Protein AF-A0A3A9EXM0-F1 (afdb_monomer_lite)

Sequence (84 aa):
MKQLLEKLKEAERKADAADREYENDPENEEKEKAFDLAYSEEYKAFEELARAIVKATAGKIDTQTAAAMIRGRRQQLETILGMM

Secondary structure (DSSP, 8-state):
-HHHHHHHHHHHHHHHHHHHHHHTSTT-HHHHHHHHHHHHHHHHHHHHHHHHHHHHTTTSS-HHHHHHHHHH-HHHHHHHTT--

Radius of gyration: 14.76 Å; chains: 1; bounding box: 37×19×40 Å

Foldseek 3Di:
DVVLLVQLVVLVVQLVVLVVVCVVPVPDPVSVVSNVVSVVSNVVSLQVQLVVVCVVVVNPQPSVNSSCCVPPVVVVVCVVVVVD

pLDDT: mean 95.54, std 4.55, range [65.06, 98.44]

Structure (mmCIF, N/CA/C/O backbone):
data_AF-A0A3A9EXM0-F1
#
_entry.id   AF-A0A3A9EXM0-F1
#
loop_
_atom_site.group_PDB
_atom_site.id
_atom_site.type_symbol
_atom_site.label_atom_id
_atom_site.label_alt_id
_atom_site.label_comp_id
_atom_site.label_asym_id
_atom_site.label_entity_id
_atom_site.label_seq_id
_atom_site.pdbx_PDB_ins_code
_atom_site.Cartn_x
_atom_site.Cartn_y
_atom_site.Cartn_z
_atom_site.occupancy
_atom_site.B_iso_or_equiv
_atom_site.auth_seq_id
_atom_site.auth_comp_id
_atom_site.auth_asym_id
_atom_site.auth_atom_id
_atom_site.pdbx_PDB_model_num
ATOM 1 N N . MET A 1 1 ? -9.900 8.237 5.324 1.00 91.44 1 MET A N 1
ATOM 2 C CA . MET A 1 1 ? -9.713 6.783 5.114 1.00 91.44 1 MET A CA 1
ATOM 3 C C . MET A 1 1 ? -10.185 6.337 3.733 1.00 91.44 1 MET A C 1
ATOM 5 O O . MET A 1 1 ? -9.357 5.787 3.032 1.00 91.44 1 MET A O 1
ATOM 9 N N . LYS A 1 2 ? -11.415 6.657 3.281 1.00 93.56 2 LYS A N 1
ATOM 10 C CA . LYS A 1 2 ? -11.842 6.393 1.883 1.00 93.56 2 LYS A CA 1
ATOM 11 C C . LYS A 1 2 ? -10.853 6.928 0.834 1.00 93.56 2 LYS A C 1
ATOM 13 O O . LYS A 1 2 ? -10.347 6.173 0.023 1.00 93.56 2 LYS A O 1
ATOM 18 N N . GLN A 1 3 ? -10.500 8.213 0.931 1.00 95.38 3 GLN A N 1
ATOM 19 C CA . GLN A 1 3 ? -9.514 8.847 0.041 1.00 95.38 3 GLN A CA 1
ATOM 20 C C . GLN A 1 3 ? -8.121 8.204 0.114 1.00 95.38 3 GLN A C 1
ATOM 22 O O . GLN A 1 3 ? -7.429 8.147 -0.890 1.00 95.38 3 GLN A O 1
ATOM 27 N N . LEU A 1 4 ? -7.717 7.701 1.286 1.00 96.44 4 LEU A N 1
ATOM 28 C CA . LEU A 1 4 ? -6.433 7.009 1.448 1.00 96.44 4 LEU A CA 1
ATOM 29 C C . LEU A 1 4 ? -6.453 5.640 0.767 1.00 96.44 4 LEU A C 1
ATOM 31 O O . LEU A 1 4 ? -5.462 5.237 0.174 1.00 96.44 4 LEU A O 1
ATOM 35 N N . LEU A 1 5 ? -7.591 4.947 0.828 1.00 95.50 5 LEU A N 1
ATOM 36 C CA . LEU A 1 5 ? -7.779 3.689 0.124 1.00 95.50 5 LEU A CA 1
ATOM 37 C C . LEU A 1 5 ? -7.795 3.896 -1.396 1.00 95.50 5 LEU A C 1
ATOM 39 O O . LEU A 1 5 ? -7.152 3.137 -2.106 1.00 95.50 5 LEU A O 1
ATOM 43 N N . GLU A 1 6 ? -8.448 4.949 -1.891 1.00 95.62 6 GLU A N 1
ATOM 44 C CA . GLU A 1 6 ? -8.394 5.305 -3.317 1.00 95.62 6 GLU A CA 1
ATOM 45 C C . GLU A 1 6 ? -6.985 5.711 -3.770 1.00 95.62 6 GLU A C 1
ATOM 47 O O . GLU A 1 6 ? -6.528 5.259 -4.816 1.00 95.62 6 GLU A O 1
ATOM 52 N N . LYS A 1 7 ? -6.256 6.485 -2.956 1.00 96.94 7 LYS A N 1
ATOM 53 C CA . LYS A 1 7 ? -4.850 6.826 -3.218 1.00 96.94 7 LYS A CA 1
ATOM 54 C C . LYS A 1 7 ? -3.975 5.575 -3.313 1.00 96.94 7 LYS A C 1
ATOM 56 O O . LYS A 1 7 ? -3.148 5.484 -4.211 1.00 96.94 7 LYS A O 1
ATOM 61 N N . LEU A 1 8 ? -4.173 4.612 -2.412 1.00 97.56 8 LEU A N 1
ATOM 62 C CA . LEU A 1 8 ? -3.456 3.341 -2.456 1.00 97.56 8 LEU A CA 1
ATOM 63 C C . LEU A 1 8 ? -3.790 2.550 -3.727 1.00 97.56 8 LEU A C 1
ATOM 65 O O . LEU A 1 8 ? -2.869 2.131 -4.409 1.00 97.56 8 LEU A O 1
ATOM 69 N N . LYS A 1 9 ? -5.067 2.440 -4.117 1.00 96.12 9 LYS A N 1
ATOM 70 C CA . LYS A 1 9 ? -5.451 1.789 -5.385 1.00 96.12 9 LYS A CA 1
ATOM 71 C C . LYS A 1 9 ? -4.816 2.449 -6.605 1.00 96.12 9 LYS A C 1
ATOM 73 O O . LYS A 1 9 ? -4.464 1.781 -7.570 1.00 96.12 9 LYS A O 1
ATOM 78 N N . GLU A 1 10 ? -4.735 3.777 -6.616 1.00 97.56 10 GLU A N 1
ATOM 79 C CA . GLU A 1 10 ? -4.084 4.494 -7.708 1.00 97.56 10 GLU A CA 1
ATOM 80 C C . GLU A 1 10 ? -2.579 4.218 -7.746 1.00 97.56 10 GLU A C 1
ATOM 82 O O . GLU A 1 10 ? -2.044 4.007 -8.831 1.00 97.56 10 GLU A O 1
ATOM 87 N N . ALA A 1 11 ? -1.920 4.188 -6.587 1.00 98.12 11 ALA A N 1
ATOM 88 C CA . ALA A 1 11 ? -0.500 3.875 -6.489 1.00 98.12 11 ALA A CA 1
ATOM 89 C C . ALA A 1 11 ? -0.199 2.423 -6.901 1.00 98.12 11 ALA A C 1
ATOM 91 O O . ALA A 1 11 ? 0.689 2.222 -7.720 1.00 98.12 11 ALA A O 1
ATOM 92 N N . GLU A 1 12 ? -1.002 1.452 -6.448 1.00 97.88 12 GLU A N 1
ATOM 93 C CA . GLU A 1 12 ? -0.924 0.039 -6.862 1.00 97.88 12 GLU A CA 1
ATOM 94 C C . GLU A 1 12 ? -1.018 -0.080 -8.392 1.00 97.88 12 GLU A C 1
ATOM 96 O O . GLU A 1 12 ? -0.155 -0.670 -9.030 1.00 97.88 12 GLU A O 1
ATOM 101 N N . ARG A 1 13 ? -1.988 0.596 -9.029 1.00 98.25 13 ARG A N 1
ATOM 102 C CA . ARG A 1 13 ? -2.102 0.600 -10.501 1.00 98.25 13 ARG A CA 1
ATOM 103 C C . ARG A 1 13 ? -0.883 1.192 -11.214 1.00 98.25 13 ARG A C 1
ATOM 105 O O . ARG A 1 13 ? -0.584 0.772 -12.329 1.00 98.25 13 ARG A O 1
ATOM 112 N N . LYS A 1 14 ? -0.233 2.205 -10.633 1.00 98.25 14 LYS A N 1
ATOM 113 C CA . LYS A 1 14 ? 0.972 2.822 -11.213 1.00 98.25 14 LYS A CA 1
ATOM 114 C C . LYS A 1 14 ? 2.183 1.909 -11.064 1.00 98.25 14 LYS A C 1
ATOM 116 O O . LYS A 1 14 ? 2.923 1.764 -12.031 1.00 98.25 14 LYS A O 1
ATOM 121 N N . ALA A 1 15 ? 2.352 1.296 -9.894 1.00 98.31 15 ALA A N 1
ATOM 122 C CA . ALA A 1 15 ? 3.407 0.325 -9.639 1.00 98.31 15 ALA A CA 1
ATOM 123 C C . ALA A 1 15 ? 3.260 -0.891 -10.560 1.00 98.31 15 ALA A C 1
ATOM 125 O O . ALA A 1 15 ? 4.198 -1.185 -11.288 1.00 98.31 15 ALA A O 1
ATOM 126 N N . ASP A 1 16 ? 2.063 -1.480 -10.661 1.00 98.38 16 ASP A N 1
ATOM 127 C CA . ASP A 1 16 ? 1.775 -2.602 -11.569 1.00 98.38 16 ASP A CA 1
ATOM 128 C C . ASP A 1 16 ? 2.079 -2.270 -13.039 1.00 98.38 16 ASP A C 1
ATOM 130 O O . ASP A 1 16 ? 2.505 -3.128 -13.810 1.00 98.38 16 ASP A O 1
ATOM 134 N N . ALA A 1 17 ? 1.804 -1.035 -13.470 1.00 98.31 17 ALA A N 1
ATOM 135 C CA . ALA A 1 17 ? 2.094 -0.606 -14.833 1.00 98.31 17 ALA A CA 1
ATOM 136 C C . ALA A 1 17 ? 3.603 -0.450 -15.067 1.00 98.31 17 ALA A C 1
ATOM 138 O O . ALA A 1 17 ? 4.103 -0.900 -16.094 1.00 98.31 17 ALA A O 1
ATOM 139 N N . ALA A 1 18 ? 4.322 0.160 -14.121 1.00 98.00 18 ALA A N 1
ATOM 140 C CA . ALA A 1 18 ? 5.772 0.315 -14.198 1.00 98.00 18 ALA A CA 1
ATOM 141 C C . ALA A 1 18 ? 6.504 -1.035 -14.116 1.00 98.00 18 ALA A C 1
ATOM 143 O O . ALA A 1 18 ? 7.462 -1.242 -14.856 1.00 98.00 18 ALA A O 1
ATOM 144 N N . ASP A 1 19 ? 6.005 -1.959 -13.292 1.00 98.25 19 ASP A N 1
ATOM 145 C CA . ASP A 1 19 ? 6.518 -3.325 -13.169 1.0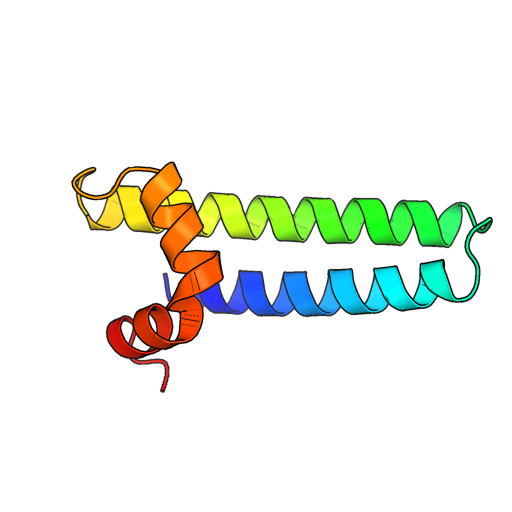0 98.25 19 ASP A CA 1
ATOM 146 C C . ASP A 1 19 ? 6.440 -4.046 -14.514 1.00 98.25 19 ASP A C 1
ATOM 148 O O . ASP A 1 19 ? 7.451 -4.480 -15.047 1.00 98.25 19 ASP A O 1
ATOM 152 N N . ARG A 1 20 ? 5.272 -4.034 -15.171 1.00 98.19 20 ARG A N 1
ATOM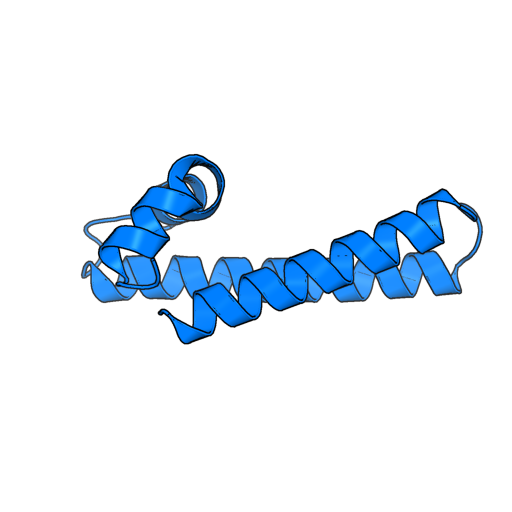 153 C CA . ARG A 1 20 ? 5.112 -4.631 -16.510 1.00 98.19 20 ARG A CA 1
ATOM 154 C C . ARG A 1 20 ? 6.030 -4.010 -17.558 1.00 98.19 20 ARG A C 1
ATOM 156 O O . ARG A 1 20 ? 6.506 -4.707 -18.451 1.00 98.19 20 ARG A O 1
ATOM 163 N N . GLU A 1 21 ? 6.247 -2.697 -17.512 1.00 97.81 21 GLU A N 1
ATOM 164 C CA . GLU A 1 21 ? 7.176 -2.038 -18.437 1.00 97.81 21 GLU A CA 1
ATOM 165 C C . GLU A 1 21 ? 8.614 -2.523 -18.228 1.00 97.81 21 GLU A C 1
ATOM 167 O O . GLU A 1 21 ? 9.320 -2.737 -19.219 1.00 97.81 21 GLU A O 1
ATOM 172 N N . TYR A 1 22 ? 9.019 -2.722 -16.970 1.00 97.06 22 TYR A N 1
ATOM 173 C CA . TYR A 1 22 ? 10.321 -3.260 -16.589 1.00 97.06 22 TYR A CA 1
ATOM 174 C C . TYR A 1 22 ? 10.447 -4.765 -16.877 1.00 97.06 22 TYR A C 1
ATOM 176 O O . TYR A 1 22 ? 11.438 -5.176 -17.465 1.00 97.06 22 TYR A O 1
ATOM 184 N N . GLU A 1 23 ? 9.430 -5.586 -16.605 1.00 97.06 23 GLU A N 1
ATOM 185 C CA . GLU A 1 23 ? 9.400 -7.016 -16.958 1.00 97.06 23 GLU A CA 1
ATOM 186 C C . GLU A 1 23 ? 9.602 -7.248 -18.466 1.00 97.06 23 GLU A C 1
ATOM 188 O O . GLU A 1 23 ? 10.234 -8.223 -18.875 1.00 97.06 23 GLU A O 1
ATOM 193 N N . ASN A 1 24 ? 9.091 -6.339 -19.303 1.00 97.25 24 ASN A N 1
ATOM 194 C CA . ASN A 1 24 ? 9.280 -6.383 -20.755 1.00 97.25 24 ASN A CA 1
ATOM 195 C C . ASN A 1 24 ? 10.688 -5.949 -21.208 1.00 97.25 24 ASN A C 1
ATOM 197 O O . ASN A 1 24 ? 11.038 -6.163 -22.369 1.00 97.25 24 ASN A O 1
ATOM 201 N N . ASP A 1 25 ? 11.472 -5.309 -20.336 1.00 96.69 25 ASP A N 1
ATOM 202 C CA . ASP A 1 25 ? 12.815 -4.790 -20.621 1.00 96.69 25 ASP A CA 1
ATOM 203 C C . ASP A 1 25 ? 13.682 -4.735 -19.334 1.00 96.69 25 ASP A C 1
ATOM 205 O O . ASP A 1 25 ? 13.979 -3.651 -18.818 1.00 96.69 25 ASP A O 1
ATOM 209 N N . PRO A 1 26 ? 14.056 -5.905 -18.776 1.00 89.31 26 PRO A N 1
ATOM 210 C CA . PRO A 1 26 ? 14.544 -6.049 -17.395 1.00 89.31 26 PRO A CA 1
ATOM 211 C C . PRO A 1 26 ? 15.969 -5.527 -17.137 1.00 89.31 26 PRO A C 1
ATOM 213 O O . PRO A 1 26 ? 16.444 -5.557 -16.004 1.00 89.31 26 PRO A O 1
ATOM 216 N N . GLU A 1 27 ? 16.663 -5.026 -18.158 1.00 95.56 27 GLU A N 1
ATOM 217 C CA . GLU A 1 27 ? 17.991 -4.398 -18.028 1.00 95.56 27 GLU A CA 1
ATOM 218 C C . GLU A 1 27 ? 17.944 -2.880 -18.269 1.00 95.56 27 GLU A C 1
ATOM 220 O O . GLU A 1 27 ? 18.971 -2.199 -18.281 1.00 95.56 27 GLU A O 1
ATOM 225 N N . ASN A 1 28 ? 16.748 -2.324 -18.461 1.00 97.94 28 ASN A N 1
ATOM 226 C CA . ASN A 1 28 ? 16.570 -0.903 -18.683 1.00 97.94 28 ASN A CA 1
ATOM 227 C C . ASN A 1 28 ? 16.535 -0.141 -17.355 1.00 97.94 28 ASN A C 1
ATOM 229 O O . ASN A 1 28 ? 15.515 -0.103 -16.665 1.00 97.94 28 ASN A O 1
ATOM 233 N N . GLU A 1 29 ? 17.644 0.528 -17.036 1.00 97.69 29 GLU A N 1
ATOM 234 C CA . GLU A 1 29 ? 17.789 1.299 -15.797 1.00 97.69 29 GLU A CA 1
ATOM 235 C C . GLU A 1 29 ? 16.723 2.391 -15.609 1.00 97.69 29 GLU A C 1
ATOM 237 O O . GLU A 1 29 ? 16.412 2.758 -14.476 1.00 97.69 29 GLU A O 1
ATOM 242 N N . GLU A 1 30 ? 16.196 2.988 -16.684 1.00 98.00 30 GLU A N 1
ATOM 243 C CA . GLU A 1 30 ? 15.159 4.020 -16.559 1.00 98.00 30 GLU A CA 1
ATOM 244 C C . GLU A 1 30 ? 13.831 3.407 -16.113 1.00 98.00 30 GLU A C 1
ATOM 246 O O . GLU A 1 30 ? 13.133 3.985 -15.278 1.00 98.00 30 GLU A O 1
ATOM 251 N N . LYS A 1 31 ? 13.509 2.218 -16.630 1.00 97.56 31 LYS A N 1
ATOM 252 C CA . LYS A 1 31 ? 12.314 1.461 -16.250 1.00 97.56 31 LYS A CA 1
ATOM 253 C C . LYS A 1 31 ? 12.430 0.882 -14.845 1.00 97.56 31 LYS A C 1
ATOM 255 O O . LYS A 1 31 ? 11.469 0.986 -14.089 1.00 97.56 31 LYS A O 1
ATOM 260 N N . GLU A 1 32 ? 13.605 0.383 -14.469 1.00 98.06 32 GLU A N 1
ATOM 261 C CA . GLU A 1 32 ? 13.898 -0.038 -13.093 1.00 98.06 32 GLU A CA 1
ATOM 262 C C . GLU A 1 32 ? 13.684 1.128 -12.112 1.00 98.06 32 GLU A C 1
ATOM 264 O O . GLU A 1 32 ? 12.898 1.022 -11.174 1.00 98.06 32 GLU A O 1
ATOM 269 N N . LYS A 1 33 ? 14.278 2.302 -12.387 1.00 98.12 33 LYS A N 1
ATOM 270 C CA . LYS A 1 33 ? 14.096 3.513 -11.560 1.00 98.12 33 LYS A CA 1
ATOM 271 C C . LYS A 1 33 ? 12.635 3.965 -11.496 1.00 98.12 33 LYS A C 1
ATOM 273 O O . LYS A 1 33 ? 12.188 4.448 -10.452 1.00 98.12 33 LYS A O 1
ATOM 278 N N . ALA A 1 34 ? 11.895 3.853 -12.600 1.00 98.00 34 ALA A N 1
ATOM 279 C CA . ALA A 1 34 ? 10.476 4.190 -12.637 1.00 98.00 34 ALA A CA 1
ATOM 280 C C . ALA A 1 34 ? 9.642 3.235 -11.770 1.00 98.00 34 ALA A C 1
ATOM 282 O O . ALA A 1 34 ? 8.775 3.697 -11.023 1.00 98.00 34 ALA A O 1
ATOM 283 N N . PHE A 1 35 ? 9.928 1.932 -11.830 1.00 98.12 35 PHE A N 1
ATOM 284 C CA . PHE A 1 35 ? 9.288 0.929 -10.987 1.00 98.12 35 PHE A CA 1
ATOM 285 C C . PHE A 1 35 ? 9.613 1.141 -9.505 1.00 98.12 35 PHE A C 1
ATOM 287 O O . PHE A 1 35 ? 8.690 1.266 -8.701 1.00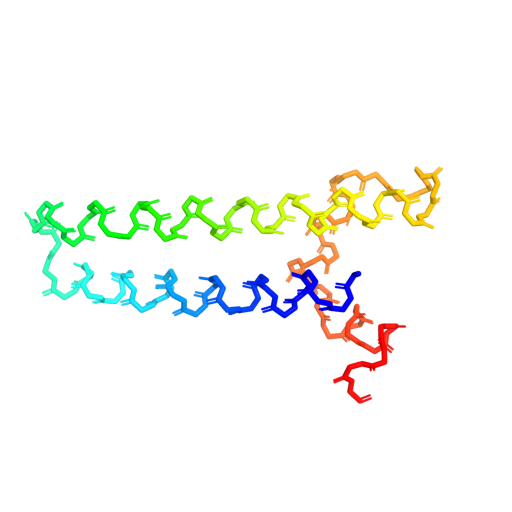 98.12 35 PHE A O 1
ATOM 294 N N . ASP A 1 36 ? 10.889 1.307 -9.149 1.00 98.12 36 ASP A N 1
ATOM 295 C CA . ASP A 1 36 ? 11.326 1.570 -7.773 1.00 98.12 36 ASP A CA 1
ATOM 296 C C . ASP A 1 36 ? 10.620 2.785 -7.159 1.00 98.12 36 ASP A C 1
ATOM 298 O O . ASP A 1 36 ? 10.166 2.759 -6.007 1.00 98.12 36 ASP A O 1
ATOM 302 N N . LEU A 1 37 ? 10.498 3.870 -7.933 1.00 98.31 37 LEU A N 1
ATOM 303 C CA . LEU A 1 37 ? 9.793 5.069 -7.496 1.00 98.31 37 LEU A CA 1
ATOM 304 C C . LEU A 1 37 ? 8.303 4.785 -7.268 1.00 98.31 37 LEU A C 1
ATOM 306 O O . LEU A 1 37 ? 7.771 5.149 -6.215 1.00 98.31 37 LEU A O 1
ATOM 310 N N . ALA A 1 38 ? 7.642 4.125 -8.221 1.00 98.44 38 ALA A N 1
ATOM 311 C CA . ALA A 1 38 ? 6.221 3.804 -8.129 1.00 98.44 38 ALA A CA 1
ATOM 312 C C . ALA A 1 38 ? 5.921 2.871 -6.942 1.00 98.44 38 ALA A C 1
ATOM 314 O O . ALA A 1 38 ? 5.003 3.138 -6.164 1.00 98.44 38 ALA A O 1
ATOM 315 N N . TYR A 1 39 ? 6.746 1.844 -6.733 1.00 98.00 39 TYR A N 1
ATOM 316 C CA . TYR A 1 39 ? 6.628 0.927 -5.603 1.00 98.00 39 TYR A CA 1
ATOM 317 C C . TYR A 1 39 ? 6.884 1.630 -4.258 1.00 98.00 39 TYR A C 1
ATOM 319 O O . TYR A 1 39 ? 6.176 1.404 -3.272 1.00 98.00 39 TYR A O 1
ATOM 327 N N . SER A 1 40 ? 7.837 2.570 -4.202 1.00 98.31 40 SER A N 1
ATOM 328 C CA . SER A 1 40 ? 8.050 3.411 -3.015 1.00 98.31 40 SER A CA 1
ATOM 329 C C . SER A 1 40 ? 6.819 4.262 -2.675 1.00 98.31 40 SER A C 1
ATOM 331 O O . SER A 1 40 ? 6.475 4.436 -1.500 1.00 98.31 40 SER A O 1
ATOM 333 N N . GLU A 1 41 ? 6.144 4.814 -3.684 1.00 98.19 41 GLU A N 1
ATOM 334 C CA . GLU A 1 41 ? 4.914 5.590 -3.505 1.00 98.19 41 GLU A CA 1
ATOM 335 C C . GLU A 1 41 ? 3.733 4.725 -3.055 1.00 98.19 41 GLU A C 1
ATOM 337 O O . GLU A 1 41 ? 3.002 5.129 -2.142 1.00 98.19 41 GLU A O 1
ATOM 342 N N . GLU A 1 42 ? 3.583 3.528 -3.625 1.00 98.38 42 GLU A N 1
ATOM 343 C CA . GLU A 1 42 ? 2.615 2.526 -3.176 1.00 98.38 42 GLU A CA 1
ATOM 344 C C . GLU A 1 42 ? 2.821 2.195 -1.697 1.00 98.38 42 GLU A C 1
ATOM 346 O O . GLU A 1 42 ? 1.892 2.311 -0.891 1.00 98.38 42 GLU A O 1
ATOM 351 N N . TYR A 1 43 ? 4.059 1.885 -1.304 1.00 97.81 43 TYR A N 1
ATOM 352 C CA . TYR A 1 43 ? 4.387 1.552 0.076 1.00 97.81 43 TYR A CA 1
ATOM 353 C C . TYR A 1 43 ? 4.090 2.711 1.044 1.00 97.81 43 TYR A C 1
ATOM 355 O O . TYR A 1 43 ? 3.541 2.502 2.130 1.00 97.81 43 TYR A O 1
ATOM 363 N N . LYS A 1 44 ? 4.359 3.963 0.649 1.00 98.31 44 LYS A N 1
ATOM 364 C CA . LYS A 1 44 ? 3.985 5.145 1.449 1.00 98.31 44 LYS A CA 1
ATOM 365 C C . LYS A 1 44 ? 2.470 5.272 1.608 1.00 98.31 44 LYS A C 1
ATOM 367 O O . LYS A 1 44 ? 2.000 5.536 2.717 1.00 98.31 44 LYS A O 1
ATOM 372 N N . ALA A 1 45 ? 1.699 5.082 0.535 1.00 98.31 45 ALA A N 1
ATOM 373 C CA . ALA A 1 45 ? 0.237 5.114 0.598 1.00 98.31 45 ALA A CA 1
ATOM 374 C C . ALA A 1 45 ? -0.316 3.984 1.487 1.00 98.31 45 ALA A C 1
ATOM 376 O O . ALA A 1 45 ? -1.256 4.196 2.262 1.00 98.31 45 ALA A O 1
ATOM 377 N N . PHE A 1 46 ? 0.312 2.809 1.433 1.00 97.94 46 PHE A N 1
ATOM 378 C CA . PHE A 1 46 ? 0.006 1.668 2.286 1.00 97.94 46 PHE A CA 1
ATOM 379 C C . PHE A 1 46 ? 0.228 1.984 3.769 1.00 97.94 46 PHE A C 1
ATOM 381 O O . PHE A 1 46 ? -0.682 1.796 4.585 1.00 97.94 46 PHE A O 1
ATOM 388 N N . GLU A 1 47 ? 1.400 2.514 4.130 1.00 98.00 47 GLU A N 1
ATOM 389 C CA . GLU A 1 47 ? 1.695 2.909 5.510 1.00 98.00 47 GLU A CA 1
ATOM 390 C C . GLU A 1 47 ? 0.752 4.004 6.014 1.00 98.00 47 GLU A C 1
ATOM 392 O O . GLU A 1 47 ? 0.294 3.954 7.159 1.00 98.00 47 GLU A O 1
ATOM 397 N N . GLU A 1 48 ? 0.442 4.991 5.173 1.00 98.06 48 GLU A N 1
ATOM 398 C CA . GLU A 1 48 ? -0.473 6.079 5.510 1.00 98.06 48 GLU A CA 1
ATOM 399 C C . GLU A 1 48 ? -1.870 5.540 5.857 1.00 98.06 48 GLU A C 1
ATOM 401 O O . GLU A 1 48 ? -2.452 5.912 6.883 1.00 98.06 48 GLU A O 1
ATOM 406 N N . LEU A 1 49 ? -2.388 4.603 5.055 1.00 97.69 49 LEU A N 1
ATOM 407 C CA . LEU A 1 49 ? -3.666 3.950 5.326 1.00 97.69 49 LEU A CA 1
ATOM 408 C C . LEU A 1 49 ? -3.616 3.097 6.603 1.00 97.69 49 LEU A C 1
ATOM 410 O O . LEU A 1 49 ? -4.536 3.182 7.421 1.00 97.69 49 LEU A O 1
ATOM 414 N N . ALA A 1 50 ? -2.549 2.321 6.813 1.00 97.81 50 ALA A N 1
ATOM 415 C CA . ALA A 1 50 ? -2.384 1.507 8.017 1.00 97.81 50 ALA A CA 1
ATOM 416 C C . ALA A 1 50 ? -2.384 2.376 9.284 1.00 97.81 50 ALA A C 1
ATOM 418 O O . ALA A 1 50 ? -3.152 2.125 10.216 1.00 97.81 50 ALA A O 1
ATOM 419 N N . ARG A 1 51 ? -1.610 3.470 9.292 1.00 97.75 51 ARG A N 1
ATOM 420 C CA . ARG A 1 51 ? -1.592 4.448 10.394 1.00 97.75 51 ARG A CA 1
ATOM 421 C C . ARG A 1 51 ? -2.967 5.077 10.619 1.00 97.75 51 ARG A C 1
ATOM 423 O O . ARG A 1 51 ? -3.360 5.299 11.766 1.00 97.75 51 ARG A O 1
ATOM 430 N N . ALA A 1 52 ? -3.723 5.341 9.553 1.00 97.25 52 ALA A N 1
ATOM 431 C CA . ALA A 1 52 ? -5.074 5.878 9.670 1.00 97.25 52 ALA A CA 1
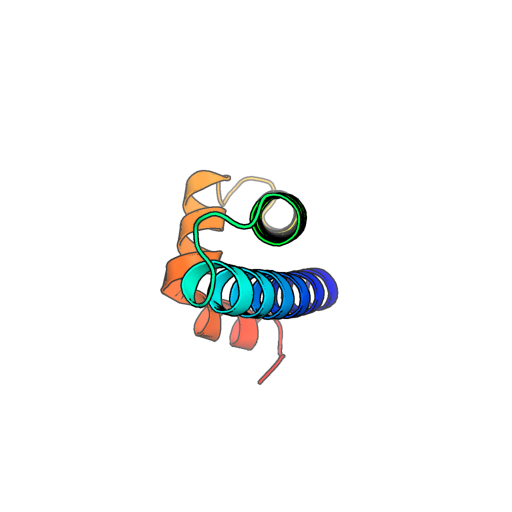ATOM 432 C C . ALA A 1 52 ? -6.042 4.896 10.352 1.00 97.25 52 ALA A C 1
ATOM 434 O O . ALA A 1 52 ? -6.866 5.334 11.155 1.00 97.25 52 ALA A O 1
ATOM 435 N N . ILE A 1 53 ? -5.937 3.589 10.079 1.00 95.94 53 ILE A N 1
ATOM 436 C CA . ILE A 1 53 ? -6.734 2.543 10.747 1.00 95.94 53 ILE A CA 1
ATOM 437 C C . ILE A 1 53 ? -6.389 2.471 12.238 1.00 95.94 53 ILE A C 1
ATOM 439 O O . ILE A 1 53 ? -7.287 2.512 13.082 1.00 95.94 53 ILE A O 1
ATOM 443 N N . VAL A 1 54 ? -5.098 2.437 12.579 1.00 97.88 54 VAL A N 1
ATOM 444 C CA . VAL A 1 54 ? -4.637 2.442 13.979 1.00 97.88 54 VAL A CA 1
ATOM 445 C C . VAL A 1 54 ? -5.200 3.659 14.718 1.00 97.88 54 VAL A C 1
ATOM 447 O O . VAL A 1 54 ? -5.794 3.531 15.789 1.00 97.88 54 VAL A O 1
ATOM 450 N N . LYS A 1 55 ? -5.103 4.850 14.111 1.00 97.50 55 LYS A N 1
ATOM 451 C CA . LYS A 1 55 ? -5.633 6.090 14.690 1.00 97.50 55 LYS A CA 1
ATOM 452 C C . LYS A 1 55 ? -7.153 6.047 14.866 1.00 97.50 55 LYS A C 1
ATOM 454 O O . LYS A 1 55 ? -7.648 6.407 15.930 1.00 97.50 55 LYS A O 1
ATOM 459 N N . ALA A 1 56 ? -7.896 5.604 13.853 1.00 95.12 56 ALA A N 1
ATOM 460 C CA . ALA A 1 56 ? -9.359 5.543 13.899 1.00 95.12 56 ALA A CA 1
ATOM 461 C C . ALA A 1 56 ? -9.889 4.545 14.938 1.00 95.12 56 ALA A C 1
ATOM 463 O O . ALA A 1 56 ? -10.986 4.717 15.459 1.00 95.12 56 ALA A O 1
ATOM 464 N N . THR A 1 57 ? -9.102 3.519 15.257 1.00 95.19 57 THR A N 1
ATOM 465 C CA . THR A 1 57 ? -9.444 2.511 16.267 1.00 95.19 57 THR A CA 1
ATOM 466 C C . THR A 1 57 ? -8.887 2.841 17.650 1.00 95.19 57 THR A C 1
ATOM 468 O O . THR A 1 57 ? -9.013 2.025 18.561 1.00 95.19 57 THR A O 1
ATOM 471 N N . ALA A 1 58 ? -8.281 4.024 17.821 1.00 96.75 58 ALA A N 1
ATOM 472 C CA . ALA A 1 58 ? -7.579 4.426 19.038 1.00 96.75 58 ALA A CA 1
ATOM 473 C C . ALA A 1 58 ? -6.557 3.370 19.511 1.00 96.75 58 ALA A C 1
ATOM 475 O O . ALA A 1 58 ? -6.422 3.115 20.704 1.00 96.75 58 ALA A O 1
ATOM 476 N N . GLY A 1 59 ? -5.874 2.717 18.565 1.00 95.50 59 GLY A N 1
ATOM 477 C CA . GLY A 1 59 ? -4.872 1.688 18.843 1.00 95.50 59 GLY A CA 1
ATOM 478 C C . GLY A 1 59 ? -5.427 0.306 19.196 1.00 95.50 59 GLY A C 1
ATOM 479 O O . GLY A 1 59 ? -4.639 -0.587 19.484 1.00 95.50 59 GLY A O 1
ATOM 480 N N . LYS A 1 60 ? -6.751 0.086 19.154 1.00 96.94 60 LYS A N 1
ATOM 481 C CA . LYS A 1 60 ? -7.332 -1.262 19.332 1.00 96.94 60 LYS A CA 1
ATOM 482 C C . LYS A 1 60 ? -6.912 -2.231 18.225 1.00 96.94 60 LYS A C 1
ATOM 484 O O . LYS A 1 60 ? -6.880 -3.434 18.454 1.00 96.94 60 LYS A O 1
ATOM 489 N N . ILE A 1 61 ? -6.634 -1.704 17.033 1.00 95.12 61 ILE A N 1
ATOM 490 C CA . ILE A 1 61 ? -5.978 -2.424 15.944 1.00 95.12 61 ILE A CA 1
ATOM 491 C C . ILE A 1 61 ? -4.551 -1.890 15.852 1.00 95.12 61 ILE A C 1
ATOM 493 O O . ILE A 1 61 ? -4.359 -0.682 15.698 1.00 95.12 61 ILE A O 1
ATOM 497 N N . ASP A 1 62 ? -3.564 -2.779 15.955 1.00 97.00 62 ASP A N 1
ATOM 498 C CA . ASP A 1 62 ? -2.154 -2.436 15.771 1.00 97.00 62 ASP A CA 1
ATOM 499 C C . ASP A 1 62 ? -1.774 -2.335 14.282 1.00 97.00 62 ASP A C 1
ATOM 501 O O . ASP A 1 62 ? -2.538 -2.702 13.384 1.00 97.00 62 ASP A O 1
ATOM 505 N N . THR A 1 63 ? -0.584 -1.805 13.997 1.00 96.12 63 THR A N 1
ATOM 506 C CA . THR A 1 63 ? -0.121 -1.579 12.619 1.00 96.12 63 THR A CA 1
ATOM 507 C C . THR A 1 63 ? -0.031 -2.875 11.812 1.00 96.12 63 THR A C 1
ATOM 509 O O . THR A 1 63 ? -0.369 -2.876 10.630 1.00 96.12 63 THR A O 1
ATOM 512 N N . GLN A 1 64 ? 0.393 -3.983 12.429 1.00 96.44 64 GLN A N 1
ATOM 513 C CA . GLN A 1 64 ? 0.531 -5.274 11.749 1.00 96.44 64 GLN A CA 1
ATOM 514 C C . GLN A 1 64 ? -0.838 -5.835 11.351 1.00 96.44 64 GLN A C 1
ATOM 516 O O . GLN A 1 64 ? -1.031 -6.289 10.222 1.00 96.44 64 GLN A O 1
ATOM 521 N N . THR A 1 65 ? -1.809 -5.751 12.253 1.00 96.06 65 THR A 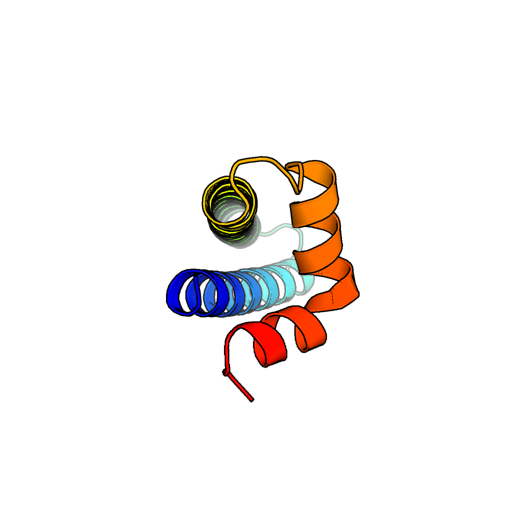N 1
ATOM 522 C CA . THR A 1 65 ? -3.191 -6.161 12.018 1.00 96.06 65 THR A CA 1
ATOM 523 C C . THR A 1 65 ? -3.847 -5.257 10.978 1.00 96.06 65 THR A C 1
ATOM 525 O O . THR A 1 65 ? -4.491 -5.758 10.057 1.00 96.06 65 THR A O 1
ATOM 528 N N . ALA A 1 66 ? -3.627 -3.939 11.045 1.00 96.62 66 ALA A N 1
ATOM 529 C CA . ALA A 1 66 ? -4.093 -3.000 10.027 1.00 96.62 66 ALA A CA 1
ATOM 530 C C . ALA A 1 66 ? -3.519 -3.343 8.640 1.00 96.62 66 ALA A C 1
ATOM 532 O O . ALA A 1 66 ? -4.271 -3.441 7.672 1.00 96.62 66 ALA A O 1
ATOM 533 N N . ALA A 1 67 ? -2.214 -3.606 8.546 1.00 96.75 67 ALA A N 1
ATOM 534 C CA . ALA A 1 67 ? -1.557 -4.034 7.313 1.00 96.75 67 ALA A CA 1
ATOM 535 C C . ALA A 1 67 ? -2.152 -5.344 6.761 1.00 96.75 67 ALA A C 1
ATOM 537 O O . ALA A 1 67 ? -2.442 -5.444 5.567 1.00 96.75 67 ALA A O 1
ATOM 538 N N . ALA A 1 68 ? -2.398 -6.332 7.625 1.00 95.75 68 ALA A N 1
ATOM 539 C CA . ALA A 1 68 ? -3.029 -7.591 7.238 1.00 95.75 68 ALA A CA 1
ATOM 540 C C . ALA A 1 68 ? -4.467 -7.395 6.724 1.00 95.75 68 ALA A C 1
ATOM 542 O O . ALA A 1 68 ? -4.864 -8.035 5.751 1.00 95.75 68 ALA A O 1
ATOM 543 N N . MET A 1 69 ? -5.242 -6.487 7.327 1.00 94.44 69 MET A N 1
ATOM 544 C CA . MET A 1 69 ? -6.587 -6.146 6.849 1.00 94.44 69 MET A CA 1
ATOM 545 C C . MET A 1 69 ? -6.557 -5.497 5.464 1.00 94.44 69 MET A C 1
ATOM 547 O O . MET A 1 69 ? -7.363 -5.849 4.606 1.00 94.44 69 MET A O 1
ATOM 551 N N . ILE A 1 70 ? -5.618 -4.576 5.244 1.00 96.31 70 ILE A N 1
ATOM 552 C CA . ILE A 1 70 ? -5.440 -3.871 3.973 1.00 96.31 70 ILE A CA 1
ATOM 553 C C . ILE A 1 70 ? -5.132 -4.865 2.840 1.00 96.31 70 ILE A C 1
ATOM 555 O O . ILE A 1 70 ? -5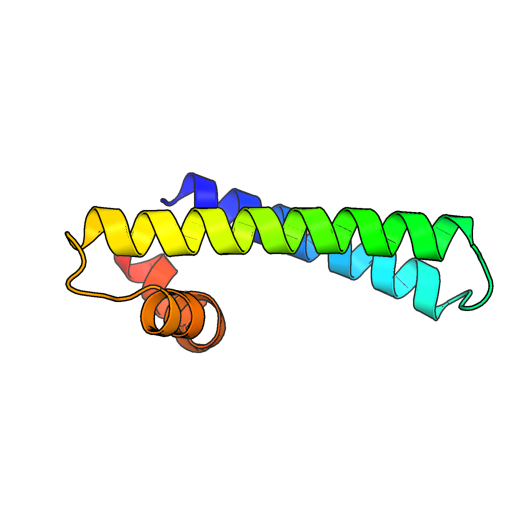.755 -4.762 1.787 1.00 96.31 70 ILE A O 1
ATOM 559 N N . ARG A 1 71 ? -4.245 -5.847 3.073 1.00 93.62 71 ARG A N 1
ATOM 560 C CA . ARG A 1 71 ? -3.839 -6.858 2.073 1.00 93.62 71 ARG A CA 1
ATOM 561 C C . ARG A 1 71 ? -4.855 -7.986 1.892 1.00 93.62 71 ARG A C 1
ATOM 563 O O . ARG A 1 71 ? -5.219 -8.324 0.776 1.00 93.62 71 ARG A O 1
ATOM 570 N N . GLY A 1 72 ? -5.299 -8.593 2.992 1.00 92.44 72 GLY A N 1
ATOM 571 C CA . GLY A 1 72 ? -6.072 -9.839 2.957 1.00 92.44 72 GLY A CA 1
ATOM 572 C C . GLY A 1 72 ? -7.587 -9.660 3.033 1.00 92.44 72 GLY A C 1
ATOM 573 O O . GLY A 1 72 ? -8.327 -10.612 2.803 1.00 92.44 72 GLY A O 1
ATOM 574 N N . ARG A 1 73 ? -8.074 -8.469 3.404 1.00 91.81 73 ARG A N 1
ATOM 575 C CA . ARG A 1 73 ? -9.502 -8.199 3.656 1.00 91.81 73 ARG A CA 1
ATOM 576 C C . ARG A 1 73 ? -9.960 -6.869 3.051 1.00 91.81 73 ARG A C 1
ATOM 578 O O . ARG A 1 73 ? -10.876 -6.234 3.574 1.00 91.81 73 ARG A O 1
ATOM 585 N N . ARG A 1 74 ? -9.355 -6.457 1.930 1.00 90.19 74 ARG A N 1
ATOM 586 C CA . ARG A 1 74 ? -9.656 -5.193 1.237 1.00 90.19 74 ARG A CA 1
ATOM 587 C C . ARG A 1 74 ? -11.149 -4.978 1.004 1.00 90.19 74 ARG A C 1
ATOM 589 O O . ARG A 1 74 ? -11.664 -3.923 1.350 1.00 90.19 74 ARG A O 1
ATOM 596 N N . GLN A 1 75 ? -11.850 -5.993 0.511 1.00 91.38 75 GLN A N 1
ATOM 597 C CA . GLN A 1 75 ? -13.277 -5.880 0.220 1.00 91.38 75 GLN A CA 1
ATOM 598 C C . GLN A 1 75 ? -14.106 -5.600 1.487 1.00 91.38 75 GLN A C 1
ATOM 600 O O . GLN A 1 75 ? -14.970 -4.733 1.494 1.00 91.38 75 GLN A O 1
ATOM 605 N N . GLN A 1 76 ? -13.780 -6.247 2.610 1.00 90.56 76 GLN A N 1
ATOM 606 C CA . GLN A 1 76 ? -14.440 -5.973 3.894 1.00 90.56 76 GLN A CA 1
ATOM 607 C C . GLN A 1 76 ? -14.156 -4.542 4.374 1.00 90.56 76 GLN A C 1
ATOM 609 O O . GLN A 1 76 ? -15.052 -3.871 4.887 1.00 90.56 76 GLN A O 1
ATOM 614 N N . LEU A 1 77 ? -12.924 -4.059 4.180 1.00 89.69 77 LEU A N 1
ATOM 615 C CA . LEU A 1 77 ? -12.546 -2.684 4.500 1.00 89.69 77 LEU A CA 1
ATOM 616 C C . LEU A 1 77 ? -13.338 -1.672 3.655 1.00 89.69 77 LEU A C 1
ATOM 618 O O . LEU A 1 77 ? -13.830 -0.687 4.196 1.00 89.69 77 LEU A O 1
ATOM 622 N N . GLU A 1 78 ? -13.520 -1.927 2.361 1.00 91.75 78 GLU A N 1
ATOM 623 C CA . GLU A 1 78 ? -14.340 -1.099 1.467 1.00 91.75 78 GLU A CA 1
ATOM 624 C C . GLU A 1 78 ? -15.813 -1.069 1.879 1.00 91.75 78 GLU A C 1
ATOM 626 O O . GLU A 1 78 ? -16.417 0.004 1.877 1.00 91.75 78 GLU A O 1
ATOM 631 N N . THR A 1 79 ? -16.381 -2.208 2.291 1.00 91.81 79 THR A N 1
ATOM 632 C CA . THR A 1 79 ? -17.753 -2.275 2.815 1.00 91.81 79 THR A CA 1
ATOM 633 C C . THR A 1 79 ? -17.907 -1.424 4.074 1.00 91.81 79 THR A C 1
ATOM 635 O O . THR A 1 79 ? -18.819 -0.605 4.151 1.00 91.81 79 THR A O 1
ATOM 638 N N . ILE A 1 80 ? -16.993 -1.555 5.045 1.00 87.94 80 ILE A N 1
ATOM 639 C CA . ILE A 1 80 ? -17.002 -0.745 6.281 1.00 87.94 80 ILE A CA 1
ATOM 640 C C . ILE A 1 80 ? -16.884 0.745 5.951 1.00 87.94 80 ILE A C 1
ATOM 642 O O . ILE A 1 80 ? -17.502 1.595 6.592 1.00 87.94 80 ILE A O 1
ATOM 646 N N . LEU A 1 81 ? -16.091 1.065 4.932 1.00 87.88 81 LEU A N 1
ATOM 647 C CA . LEU A 1 81 ? -15.909 2.419 4.446 1.00 87.88 81 LEU A CA 1
ATOM 648 C C . LEU A 1 81 ? -17.033 2.881 3.511 1.00 87.88 81 LEU A C 1
ATOM 650 O O . LEU A 1 81 ? -16.970 4.019 3.063 1.00 87.88 81 LEU A O 1
ATOM 654 N N . GLY A 1 82 ? -18.058 2.075 3.220 1.00 87.56 82 GLY A N 1
ATOM 655 C CA . GLY A 1 82 ? -19.153 2.426 2.309 1.00 87.56 82 GLY A CA 1
ATOM 656 C C . GLY A 1 82 ? -18.643 2.882 0.941 1.00 87.56 82 GLY A C 1
ATOM 657 O O . GLY A 1 82 ? -18.922 4.012 0.532 1.00 87.56 82 GLY A O 1
ATOM 658 N N . MET A 1 83 ? -17.773 2.076 0.333 1.00 83.69 83 MET A N 1
ATOM 659 C CA . MET A 1 83 ? -17.203 2.272 -1.009 1.00 83.69 83 MET A CA 1
ATOM 660 C C . MET A 1 83 ? -17.741 1.257 -2.034 1.00 83.69 83 MET A C 1
ATOM 662 O O . MET A 1 83 ? -17.380 1.339 -3.204 1.00 83.69 83 MET A O 1
ATOM 666 N N . MET A 1 84 ? -18.600 0.337 -1.584 1.00 65.06 84 MET A N 1
ATOM 667 C CA . MET A 1 84 ? -19.412 -0.584 -2.385 1.00 65.06 84 MET A CA 1
ATOM 668 C C . MET A 1 84 ? -20.890 -0.270 -2.195 1.00 65.06 84 MET A C 1
ATOM 670 O O . MET A 1 84 ? -21.244 0.128 -1.059 1.00 65.06 84 MET A O 1
#